Protein AF-A0AAQ2Q9K2-F1 (afdb_monomer_lite)

Organism: Moraxella bovis (NCBI:txid476)

Secondary structure (DSSP, 8-state):
-----------HHHHHHHHHHS-TTTHHHHHHHHHHHHHHHHHHHHHHHHHHHHHH-S---TT--HHHHHHHHHHTT--

pLDDT: mean 79.23, std 15.85, range [41.34, 96.94]

Structure (mmCIF, N/CA/C/O backbone):
data_AF-A0AAQ2Q9K2-F1
#
_entry.id   AF-A0AAQ2Q9K2-F1
#
loop_
_atom_site.group_PDB
_atom_site.id
_atom_site.type_symbol
_atom_site.label_atom_id
_atom_site.label_alt_id
_atom_site.label_comp_id
_atom_site.label_asym_id
_atom_site.label_entity_id
_atom_site.label_seq_id
_atom_site.pdbx_PDB_ins_code
_atom_site.Cartn_x
_atom_site.Cartn_y
_atom_site.Cartn_z
_atom_site.occupancy
_atom_site.B_iso_or_equiv
_atom_site.auth_seq_id
_atom_site.auth_comp_id
_atom_site.auth_asym_id
_atom_site.auth_atom_id
_atom_site.pdbx_PDB_model_num
ATOM 1 N N . MET A 1 1 ? -5.597 18.028 -5.407 1.00 52.72 1 MET A N 1
ATOM 2 C CA . MET A 1 1 ? -5.630 16.652 -5.955 1.00 52.72 1 MET A CA 1
ATOM 3 C C . MET A 1 1 ? -7.054 16.148 -5.822 1.00 52.72 1 MET A C 1
ATOM 5 O O . MET A 1 1 ? -7.646 1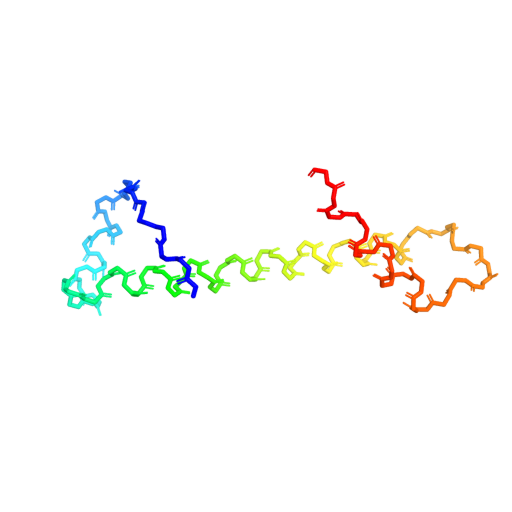6.402 -4.783 1.00 52.72 1 MET A O 1
ATOM 9 N N . ALA A 1 2 ? -7.627 15.528 -6.855 1.00 73.00 2 ALA A N 1
ATOM 10 C CA . ALA A 1 2 ? -8.956 14.928 -6.744 1.00 73.00 2 ALA A CA 1
ATOM 11 C C . ALA A 1 2 ? -8.846 13.602 -5.977 1.00 73.00 2 ALA A C 1
ATOM 13 O O . ALA A 1 2 ? -8.011 12.767 -6.329 1.00 73.00 2 ALA A O 1
ATOM 14 N N . VAL A 1 3 ? -9.650 13.434 -4.927 1.00 73.25 3 VAL A N 1
ATOM 15 C CA . VAL A 1 3 ? -9.795 12.156 -4.219 1.00 73.25 3 VAL A CA 1
ATOM 16 C C . VAL A 1 3 ? -10.777 11.305 -5.018 1.00 73.25 3 VAL A C 1
ATOM 18 O O . VAL A 1 3 ? -11.849 11.780 -5.383 1.00 73.25 3 VAL A O 1
ATOM 21 N N . VAL A 1 4 ? -10.386 10.072 -5.341 1.00 84.06 4 VAL A N 1
ATOM 22 C CA . VAL A 1 4 ? -11.247 9.109 -6.036 1.00 84.06 4 VAL A CA 1
ATOM 23 C C . VAL A 1 4 ? -11.555 7.986 -5.064 1.00 84.06 4 VAL A C 1
ATOM 25 O O . VAL A 1 4 ? -10.675 7.188 -4.744 1.00 84.06 4 VAL A O 1
ATOM 28 N N . GLU A 1 5 ? -12.800 7.928 -4.607 1.00 84.75 5 GLU A N 1
ATOM 29 C CA . GLU A 1 5 ? -13.271 6.855 -3.738 1.00 84.75 5 GLU A CA 1
ATOM 30 C C . GLU A 1 5 ? -13.419 5.556 -4.529 1.00 84.75 5 GLU A C 1
ATOM 32 O O . GLU A 1 5 ? -13.911 5.536 -5.662 1.00 84.75 5 GLU A O 1
ATOM 37 N N . ARG A 1 6 ? -12.960 4.454 -3.935 1.00 84.06 6 ARG A N 1
ATOM 38 C CA . ARG A 1 6 ? -13.101 3.116 -4.503 1.00 84.06 6 ARG A CA 1
ATOM 39 C C . ARG A 1 6 ? -13.529 2.142 -3.426 1.00 84.06 6 ARG A C 1
ATOM 41 O O . ARG A 1 6 ? -12.909 2.072 -2.371 1.00 84.06 6 ARG A O 1
ATOM 48 N N . THR A 1 7 ? -14.540 1.347 -3.741 1.00 88.31 7 THR A N 1
ATOM 49 C CA . THR A 1 7 ? -14.959 0.217 -2.915 1.00 88.31 7 THR A CA 1
ATOM 50 C C . THR A 1 7 ? -14.175 -1.022 -3.327 1.00 88.31 7 THR A C 1
ATOM 52 O O . THR A 1 7 ? -14.077 -1.337 -4.514 1.00 88.31 7 THR A O 1
ATOM 55 N N . PHE A 1 8 ? -13.621 -1.733 -2.352 1.00 87.56 8 PHE A N 1
ATOM 56 C CA . PHE A 1 8 ? -12.923 -2.996 -2.556 1.00 87.56 8 PHE A CA 1
ATOM 57 C C . PHE A 1 8 ? -13.330 -3.992 -1.471 1.00 87.56 8 PHE A C 1
ATOM 59 O O . PHE A 1 8 ? -13.835 -3.614 -0.417 1.00 87.56 8 PHE A O 1
ATOM 66 N N . VAL A 1 9 ? -13.126 -5.272 -1.762 1.00 91.69 9 VAL A N 1
ATOM 67 C CA . VAL A 1 9 ? -13.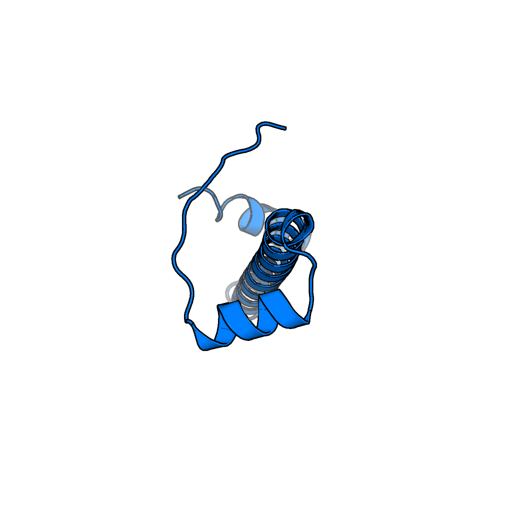381 -6.373 -0.832 1.00 91.69 9 VAL A CA 1
ATOM 68 C C . VAL A 1 9 ? -12.031 -6.933 -0.406 1.00 91.69 9 VAL A C 1
ATOM 70 O O . VAL A 1 9 ? -11.168 -7.165 -1.255 1.00 91.69 9 VAL A O 1
ATOM 73 N N . ILE A 1 10 ? -11.850 -7.132 0.896 1.00 91.81 10 ILE A N 1
ATOM 74 C CA . ILE A 1 10 ? -10.673 -7.779 1.481 1.00 91.81 10 ILE A CA 1
ATOM 75 C C . ILE A 1 10 ? -11.077 -9.074 2.173 1.00 91.81 10 ILE A C 1
ATOM 77 O O . ILE A 1 10 ? -12.248 -9.292 2.479 1.00 91.81 10 ILE A O 1
ATOM 81 N N . ASP A 1 11 ? -10.089 -9.931 2.404 1.00 96.69 11 ASP A N 1
ATOM 82 C CA . ASP A 1 11 ? -10.271 -11.149 3.183 1.00 96.69 11 ASP A CA 1
ATOM 83 C C . ASP A 1 11 ? -10.650 -10.824 4.638 1.00 96.69 11 ASP A C 1
ATOM 85 O O . ASP A 1 11 ? -10.146 -9.858 5.217 1.00 96.69 11 ASP A O 1
ATOM 89 N N . GLU A 1 12 ? -11.510 -11.647 5.240 1.00 95.00 12 GLU A N 1
ATOM 90 C CA . GLU A 1 12 ? -11.973 -11.461 6.621 1.00 95.00 12 GLU A CA 1
ATOM 91 C C . GLU A 1 12 ? -10.809 -11.448 7.623 1.00 95.00 12 GLU A C 1
ATOM 93 O O . GLU A 1 12 ? -10.818 -10.673 8.579 1.00 95.00 12 GLU A O 1
ATOM 98 N N . SER A 1 13 ? -9.780 -12.271 7.403 1.00 96.94 13 SER A N 1
ATOM 99 C CA . SER A 1 13 ? -8.600 -12.295 8.273 1.00 96.94 13 SER A CA 1
ATOM 100 C C . SER A 1 13 ? -7.830 -10.973 8.239 1.00 96.94 13 SER A C 1
ATOM 102 O O . SER A 1 13 ? -7.337 -10.524 9.272 1.00 96.94 13 SER A O 1
ATOM 104 N N . ILE A 1 14 ? -7.777 -10.320 7.075 1.00 93.81 14 ILE A N 1
ATOM 105 C CA . ILE A 1 14 ? -7.128 -9.018 6.896 1.00 93.81 14 ILE A CA 1
ATOM 106 C C . ILE A 1 14 ? -7.984 -7.919 7.523 1.00 93.81 14 ILE A C 1
ATOM 108 O O . ILE A 1 14 ? -7.439 -7.041 8.182 1.00 93.81 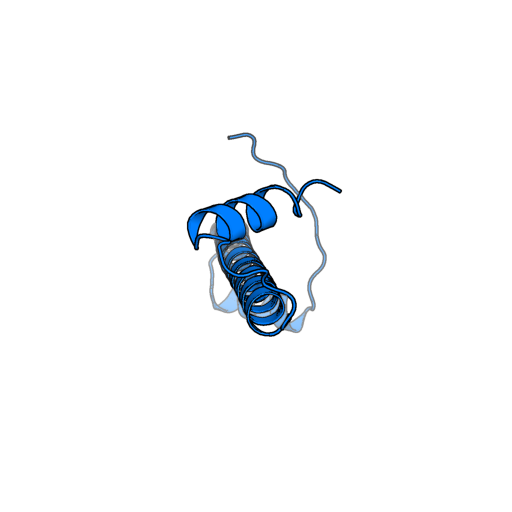14 ILE A O 1
ATOM 112 N N . ALA A 1 15 ? -9.310 -7.983 7.360 1.00 93.06 15 ALA A N 1
ATOM 113 C CA . ALA A 1 15 ? -10.228 -7.037 7.992 1.00 93.06 15 ALA A CA 1
ATOM 114 C C . ALA A 1 15 ? -10.076 -7.048 9.520 1.00 93.06 15 ALA A C 1
ATOM 116 O O . ALA A 1 15 ? -9.866 -5.998 10.115 1.00 93.06 15 ALA A O 1
ATOM 117 N N . LYS A 1 16 ? -10.047 -8.236 10.140 1.00 95.31 16 LYS A N 1
ATOM 118 C CA . LYS A 1 16 ? -9.834 -8.369 11.592 1.00 95.31 16 LYS A CA 1
ATOM 119 C C . LYS A 1 16 ? -8.497 -7.790 12.045 1.00 95.31 16 LYS A C 1
ATOM 121 O O . LYS A 1 16 ? -8.444 -7.087 13.045 1.00 95.31 16 LYS A O 1
ATOM 126 N N . GLN A 1 17 ? -7.424 -8.045 11.300 1.00 94.06 17 GLN A N 1
ATOM 127 C CA . GLN A 1 17 ? -6.119 -7.456 11.614 1.00 94.06 17 GLN A CA 1
ATOM 128 C C . GLN A 1 17 ? -6.128 -5.933 11.465 1.00 94.06 17 GLN A C 1
ATOM 130 O O . GLN A 1 17 ? -5.498 -5.238 12.254 1.00 94.06 17 GLN A O 1
ATOM 135 N N . LEU A 1 18 ? -6.837 -5.401 10.468 1.00 92.62 18 LEU A N 1
ATOM 136 C CA . LEU A 1 18 ? -6.976 -3.961 10.282 1.0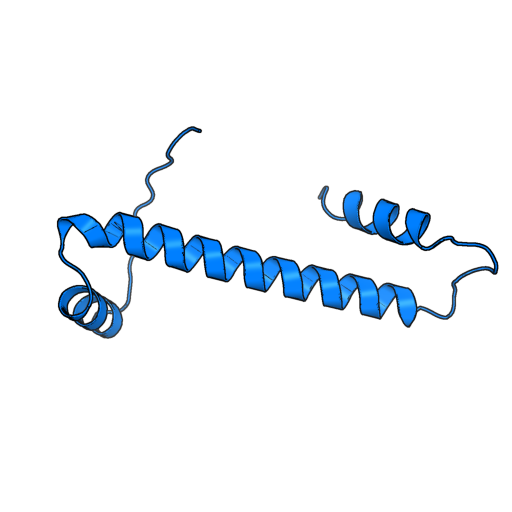0 92.62 18 LEU A CA 1
ATOM 137 C C . LEU A 1 18 ? -7.747 -3.322 11.446 1.00 92.62 18 LEU A C 1
ATOM 139 O O . LEU A 1 18 ? -7.306 -2.295 11.957 1.00 92.62 18 LEU A O 1
ATOM 143 N N . ASP A 1 19 ? -8.827 -3.965 11.898 1.00 93.31 19 ASP A N 1
ATOM 144 C CA . ASP A 1 19 ? -9.620 -3.546 13.061 1.00 93.31 19 ASP A CA 1
ATOM 145 C C . ASP A 1 19 ? -8.799 -3.557 14.364 1.00 93.31 19 ASP A C 1
ATOM 147 O O . ASP A 1 19 ? -9.008 -2.719 15.239 1.00 93.31 19 ASP A O 1
ATOM 151 N N . GLU A 1 20 ? -7.853 -4.490 14.506 1.00 94.25 20 GLU A N 1
ATOM 152 C CA . GLU A 1 20 ? -6.953 -4.570 15.666 1.00 94.25 20 GLU A CA 1
ATOM 153 C C . GLU A 1 20 ? -5.840 -3.510 15.645 1.00 94.25 20 GLU A C 1
ATOM 155 O O . GLU A 1 20 ? -5.351 -3.104 16.701 1.00 94.25 20 GLU A O 1
ATOM 160 N N . LEU A 1 21 ? -5.409 -3.081 14.456 1.00 91.88 21 LEU A N 1
ATOM 161 C CA . LEU A 1 21 ? -4.254 -2.196 14.280 1.00 91.88 21 LEU A CA 1
ATOM 162 C C . LEU A 1 21 ? -4.621 -0.711 14.221 1.00 91.88 21 LEU A C 1
ATOM 164 O O . LEU A 1 21 ? -3.780 0.125 14.555 1.00 91.88 21 LEU A O 1
ATOM 168 N N . VAL A 1 22 ? -5.822 -0.377 13.746 1.00 91.06 22 VAL A N 1
ATOM 169 C CA . VAL A 1 22 ? -6.205 0.995 13.388 1.00 91.06 22 VAL A CA 1
ATOM 170 C C . VAL A 1 22 ? -7.662 1.255 13.764 1.00 91.06 22 VAL A C 1
ATOM 172 O O . VAL A 1 22 ? -8.530 0.402 13.571 1.00 91.06 22 VAL A O 1
ATOM 175 N N . LEU A 1 23 ? -7.947 2.457 14.271 1.00 90.25 23 LEU A N 1
ATOM 176 C CA . LEU A 1 23 ? -9.314 2.891 14.551 1.00 90.25 23 LEU A CA 1
ATOM 177 C C . LEU A 1 23 ? -10.139 2.966 13.260 1.00 90.25 23 LEU A C 1
ATOM 179 O O . LEU A 1 23 ? -9.623 3.293 12.193 1.00 90.25 23 LEU A O 1
ATOM 183 N N . PHE A 1 24 ? -11.437 2.674 13.358 1.00 85.19 24 PHE A N 1
ATOM 184 C CA . PHE A 1 24 ? -12.335 2.563 12.204 1.00 85.19 24 PHE A CA 1
ATOM 185 C C . PHE A 1 24 ? -12.322 3.798 11.281 1.00 85.19 24 PHE A C 1
ATOM 187 O O . PHE A 1 24 ? -12.344 3.660 10.059 1.00 85.19 24 PHE A O 1
ATOM 194 N N . ASP A 1 25 ? -12.257 5.002 11.848 1.00 89.38 25 ASP A N 1
ATOM 195 C CA . ASP A 1 25 ? -12.228 6.273 11.118 1.00 89.38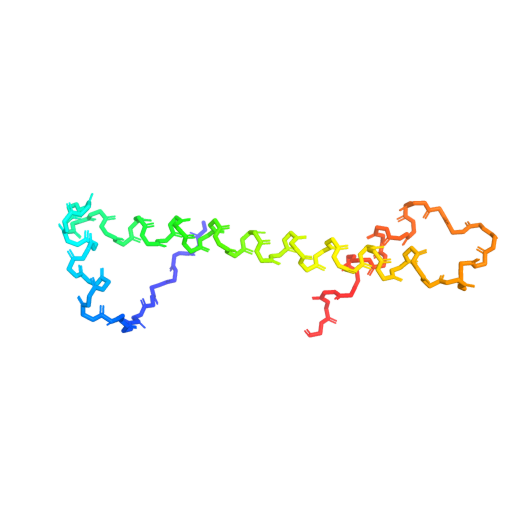 25 ASP A CA 1
ATOM 196 C C . ASP A 1 25 ? -10.896 6.551 10.401 1.00 89.38 25 ASP A C 1
ATOM 198 O O . ASP A 1 25 ? -10.869 7.304 9.428 1.00 89.38 25 ASP A O 1
ATOM 202 N N . GLU A 1 26 ? -9.816 5.880 10.802 1.00 90.56 26 GLU A N 1
ATOM 203 C CA . GLU A 1 26 ? -8.472 6.025 10.230 1.00 90.56 26 GLU A CA 1
ATOM 204 C C . GLU A 1 26 ? -8.126 4.913 9.220 1.00 90.56 26 GLU A C 1
ATOM 206 O O . GLU A 1 26 ? -7.152 5.019 8.470 1.00 90.56 26 GLU A O 1
ATOM 211 N N . GLN A 1 27 ? -8.936 3.850 9.133 1.00 90.88 27 GLN A N 1
ATOM 212 C CA . GLN A 1 27 ? -8.654 2.695 8.268 1.00 90.88 27 GLN A CA 1
ATOM 213 C C . GLN A 1 27 ? -8.489 3.076 6.794 1.00 90.88 27 GLN A C 1
ATOM 215 O O . GLN A 1 27 ? -7.600 2.564 6.111 1.00 90.88 27 GLN A O 1
ATOM 220 N N . SER A 1 28 ? -9.325 3.986 6.288 1.00 89.50 28 SER A N 1
ATOM 221 C CA . SER A 1 28 ? -9.269 4.409 4.882 1.00 89.50 28 SER A CA 1
ATOM 222 C C . SER A 1 28 ? -7.972 5.150 4.551 1.00 89.50 28 SER A C 1
ATOM 224 O O . SER A 1 28 ? -7.387 4.935 3.483 1.00 89.50 28 SER A O 1
ATOM 226 N N . GLU A 1 29 ? -7.502 6.000 5.465 1.00 91.00 29 GLU A N 1
ATOM 227 C CA . GLU A 1 29 ? -6.231 6.710 5.326 1.00 91.00 29 GLU A CA 1
ATOM 228 C C . GLU A 1 29 ? -5.063 5.726 5.395 1.00 91.00 29 GLU A C 1
ATOM 230 O O . GLU A 1 29 ? -4.229 5.688 4.487 1.00 91.00 29 GLU A O 1
ATOM 235 N N . PHE A 1 30 ? -5.072 4.838 6.391 1.00 92.56 30 PHE A N 1
ATOM 236 C CA . PHE A 1 30 ? -4.049 3.813 6.555 1.00 92.56 30 PHE A CA 1
ATOM 237 C C . PHE A 1 30 ? -3.919 2.910 5.320 1.00 92.56 30 PHE A C 1
ATOM 239 O O . PHE A 1 30 ? -2.821 2.728 4.784 1.00 92.56 30 PHE A O 1
ATOM 246 N N . VAL A 1 31 ? -5.036 2.378 4.812 1.00 92.06 31 VAL A N 1
ATOM 247 C CA . VAL A 1 31 ? -5.035 1.538 3.605 1.00 92.06 31 VAL A CA 1
ATOM 248 C C . VAL A 1 31 ? -4.517 2.323 2.400 1.00 92.06 31 VAL A C 1
ATOM 250 O O . VAL A 1 31 ? -3.719 1.796 1.621 1.00 92.06 31 VAL A O 1
ATOM 253 N N . SER A 1 32 ? -4.908 3.592 2.259 1.00 91.06 32 SER A N 1
ATOM 254 C CA . SER A 1 32 ? -4.428 4.452 1.173 1.00 91.06 32 SER A CA 1
ATOM 255 C C . SER A 1 32 ? -2.912 4.653 1.225 1.00 91.06 32 SER A C 1
ATOM 257 O O . SER A 1 32 ? -2.240 4.535 0.196 1.00 91.06 32 SER A O 1
ATOM 259 N N . GLU A 1 33 ? -2.345 4.891 2.409 1.00 92.75 33 GLU A N 1
ATOM 260 C CA . GLU A 1 33 ? -0.898 5.022 2.580 1.00 92.75 33 GLU A CA 1
ATOM 261 C C . GLU A 1 33 ? -0.143 3.731 2.259 1.00 92.75 33 GLU A C 1
ATOM 263 O O . GLU A 1 33 ? 0.884 3.758 1.569 1.00 92.75 33 GLU A O 1
ATOM 268 N N . VAL A 1 34 ? -0.630 2.594 2.761 1.00 93.56 34 VAL A N 1
ATOM 269 C CA . VAL A 1 34 ? -0.003 1.287 2.533 1.00 93.56 34 VAL A CA 1
ATOM 270 C C . VAL A 1 34 ? -0.025 0.948 1.044 1.00 93.56 34 VAL A C 1
ATOM 272 O O . VAL A 1 34 ? 1.008 0.570 0.482 1.00 93.56 34 VAL A O 1
ATOM 275 N N . LEU A 1 35 ? -1.158 1.165 0.370 1.00 92.38 35 LEU A N 1
ATOM 276 C CA . LEU A 1 35 ? -1.271 0.971 -1.075 1.00 92.38 35 LEU A CA 1
ATOM 277 C C . LEU A 1 35 ? -0.327 1.896 -1.850 1.00 92.38 35 LEU A C 1
ATOM 279 O O . LEU A 1 35 ? 0.342 1.438 -2.779 1.00 92.38 35 LEU A O 1
ATOM 283 N N . ALA A 1 36 ? -0.209 3.170 -1.463 1.00 92.19 36 ALA A N 1
ATOM 284 C CA . ALA A 1 36 ? 0.718 4.103 -2.101 1.00 92.19 36 ALA A CA 1
ATOM 285 C C . ALA A 1 36 ? 2.180 3.642 -1.966 1.00 92.19 36 ALA A C 1
ATOM 287 O O . ALA A 1 36 ? 2.920 3.623 -2.957 1.00 92.19 36 ALA A O 1
ATOM 288 N N . LYS A 1 37 ? 2.586 3.202 -0.766 1.00 94.88 37 LYS A N 1
ATOM 289 C CA . LYS A 1 37 ? 3.926 2.645 -0.507 1.00 94.88 37 LYS A CA 1
ATOM 290 C C . LYS A 1 37 ? 4.177 1.396 -1.355 1.00 94.88 37 LYS A C 1
ATOM 292 O O . LYS A 1 37 ? 5.231 1.297 -1.987 1.00 94.88 37 LYS A O 1
ATOM 297 N N . GLN A 1 38 ? 3.205 0.489 -1.439 1.00 93.75 38 GLN A N 1
ATOM 298 C CA . GLN A 1 38 ? 3.338 -0.741 -2.218 1.00 93.75 38 GLN A CA 1
ATOM 299 C C . GLN A 1 38 ? 3.436 -0.465 -3.724 1.00 93.75 38 GLN A C 1
ATOM 301 O O . GLN A 1 38 ? 4.300 -1.020 -4.404 1.00 93.75 38 GLN A O 1
ATOM 306 N N . ILE A 1 39 ? 2.611 0.442 -4.257 1.00 92.94 39 ILE A N 1
ATOM 307 C CA . ILE A 1 39 ? 2.676 0.859 -5.666 1.00 92.94 39 ILE A CA 1
ATOM 308 C C . ILE A 1 39 ? 4.038 1.485 -5.980 1.00 92.94 39 ILE A C 1
ATOM 310 O O . ILE A 1 39 ? 4.639 1.173 -7.011 1.00 92.94 39 ILE A O 1
ATOM 314 N N . TYR A 1 40 ? 4.554 2.338 -5.091 1.00 94.50 40 TYR A N 1
ATOM 315 C CA . TYR A 1 40 ? 5.881 2.923 -5.250 1.00 94.50 40 TYR A CA 1
ATOM 316 C C . TYR A 1 40 ? 6.978 1.850 -5.311 1.00 94.50 40 TYR A C 1
ATOM 318 O O . TYR A 1 40 ? 7.826 1.896 -6.205 1.00 94.50 40 TYR A O 1
ATOM 326 N N . GLN A 1 41 ? 6.940 0.853 -4.420 1.00 94.69 41 GLN A N 1
ATOM 327 C CA . GLN A 1 41 ? 7.894 -0.261 -4.427 1.00 94.69 41 GLN A CA 1
ATOM 328 C C . GLN A 1 41 ? 7.814 -1.081 -5.719 1.00 94.69 41 GLN A C 1
ATOM 330 O O . GLN A 1 41 ? 8.838 -1.279 -6.375 1.00 94.69 41 GLN A O 1
ATOM 335 N N . ILE A 1 42 ? 6.607 -1.463 -6.150 1.00 92.19 42 ILE A N 1
ATOM 336 C CA . ILE A 1 42 ? 6.388 -2.187 -7.411 1.00 92.19 42 ILE A CA 1
ATOM 337 C C . ILE A 1 42 ? 6.962 -1.398 -8.596 1.00 92.19 42 ILE A C 1
ATOM 339 O O . ILE A 1 42 ? 7.631 -1.959 -9.467 1.00 92.19 42 ILE A O 1
ATOM 343 N N . ASN A 1 43 ? 6.726 -0.086 -8.643 1.00 89.06 43 ASN A N 1
ATOM 344 C CA . ASN A 1 43 ? 7.233 0.766 -9.716 1.00 89.06 43 ASN A CA 1
ATOM 345 C C . ASN A 1 43 ? 8.760 0.893 -9.679 1.00 89.06 43 ASN A C 1
ATOM 347 O O . ASN A 1 43 ? 9.400 0.826 -10.732 1.00 89.06 43 ASN A O 1
ATOM 351 N N . LYS A 1 44 ? 9.357 1.013 -8.488 1.00 91.81 44 LYS A N 1
ATOM 352 C CA . LYS A 1 44 ? 10.814 1.008 -8.306 1.00 91.81 44 LYS A CA 1
ATOM 353 C C . LYS A 1 44 ? 11.430 -0.295 -8.816 1.00 91.81 44 LYS A C 1
ATOM 355 O O . LYS A 1 44 ? 12.402 -0.253 -9.565 1.00 91.81 44 LYS A O 1
ATOM 360 N N . GLU A 1 45 ? 10.861 -1.444 -8.469 1.00 92.62 45 GLU A N 1
ATOM 361 C CA . GLU A 1 45 ? 11.349 -2.745 -8.939 1.00 92.62 45 GLU A CA 1
ATOM 362 C C . GLU A 1 45 ? 11.231 -2.901 -10.456 1.00 92.62 45 GLU A C 1
ATOM 364 O O . GLU A 1 45 ? 12.179 -3.341 -11.111 1.00 92.62 45 GLU A O 1
ATOM 369 N N . LYS A 1 46 ? 10.095 -2.496 -11.040 1.00 88.12 46 LYS A N 1
ATOM 370 C CA . LYS A 1 46 ? 9.910 -2.477 -12.499 1.00 88.12 46 LYS A CA 1
ATOM 371 C C . LYS A 1 46 ? 10.966 -1.608 -13.181 1.00 88.12 46 LYS A C 1
ATOM 373 O O . LYS A 1 46 ? 11.527 -2.020 -14.195 1.00 88.12 46 LYS A O 1
ATOM 378 N N . LEU A 1 47 ? 11.260 -0.433 -12.623 1.00 84.81 47 LEU A N 1
ATOM 379 C CA . LEU A 1 47 ? 12.286 0.467 -13.146 1.00 84.81 47 LEU A CA 1
ATOM 380 C C . LEU A 1 47 ? 13.680 -0.167 -13.082 1.00 84.81 47 LEU A C 1
ATOM 382 O O . LEU A 1 47 ? 14.391 -0.173 -14.085 1.00 84.81 47 LEU A O 1
ATOM 386 N N . LEU A 1 48 ? 14.049 -0.751 -11.940 1.00 87.00 48 LEU A N 1
ATOM 387 C CA . LEU A 1 48 ? 15.338 -1.424 -11.765 1.00 87.00 48 LEU A CA 1
ATOM 388 C C . LEU A 1 48 ? 15.509 -2.595 -12.742 1.00 87.00 48 LEU A C 1
ATOM 390 O O . LEU A 1 48 ? 16.561 -2.712 -13.368 1.00 87.00 48 LEU A O 1
ATOM 394 N N . LYS A 1 49 ? 14.464 -3.408 -12.953 1.00 86.00 49 LYS A N 1
ATOM 395 C CA . LYS A 1 49 ? 14.476 -4.490 -13.954 1.00 86.00 49 LYS A CA 1
ATOM 396 C C . LYS A 1 49 ? 14.667 -3.962 -15.377 1.00 86.00 49 LYS A C 1
ATOM 398 O O . LYS A 1 49 ? 15.474 -4.516 -16.124 1.00 86.00 49 LYS A O 1
ATOM 403 N N . LYS A 1 50 ? 13.981 -2.873 -15.754 1.00 81.88 50 LYS A N 1
ATOM 404 C CA . LYS A 1 50 ? 14.186 -2.224 -17.062 1.00 81.88 50 LYS A CA 1
ATOM 405 C C . LYS A 1 50 ? 15.630 -1.731 -17.213 1.00 81.88 50 LYS A C 1
ATOM 407 O O . LYS A 1 50 ? 16.253 -2.006 -18.231 1.00 81.88 50 LYS A O 1
ATOM 412 N N . MET A 1 51 ? 16.190 -1.078 -16.192 1.00 76.69 51 MET A N 1
ATOM 413 C CA . MET A 1 51 ? 17.587 -0.622 -16.204 1.00 76.69 51 MET A CA 1
ATOM 414 C C . MET A 1 51 ? 18.582 -1.776 -16.345 1.00 76.69 51 MET A C 1
ATOM 416 O O . MET A 1 51 ? 19.535 -1.671 -17.111 1.00 76.69 51 MET A O 1
ATOM 420 N N . GLN A 1 52 ? 18.369 -2.878 -15.626 1.00 80.31 52 GLN A N 1
ATOM 421 C CA . GLN A 1 52 ? 19.219 -4.060 -15.734 1.00 80.31 52 GLN A CA 1
ATOM 422 C C . GLN A 1 52 ? 19.154 -4.670 -17.137 1.00 80.31 52 GLN A C 1
ATOM 424 O O . GLN A 1 52 ? 20.193 -4.979 -17.709 1.00 80.31 52 GLN A O 1
ATOM 429 N N . THR A 1 53 ? 17.955 -4.778 -17.711 1.00 77.19 53 THR A N 1
ATOM 430 C CA . THR A 1 53 ? 17.757 -5.294 -19.075 1.00 77.19 53 THR A CA 1
ATOM 431 C C . THR A 1 53 ? 18.475 -4.422 -20.108 1.00 77.19 53 THR A C 1
ATOM 433 O O . THR A 1 53 ? 19.139 -4.945 -20.996 1.00 77.19 53 THR A O 1
ATOM 436 N N . LEU A 1 54 ? 18.411 -3.093 -19.964 1.00 72.81 54 LEU A N 1
ATOM 437 C CA . LEU A 1 54 ? 19.132 -2.159 -20.836 1.00 72.81 54 LEU A CA 1
ATOM 438 C C . LEU A 1 54 ? 20.656 -2.294 -20.707 1.00 72.81 54 LEU A C 1
ATOM 440 O O . LEU A 1 54 ? 21.354 -2.211 -21.709 1.00 72.81 54 LEU A O 1
ATOM 444 N N . ARG A 1 55 ? 21.172 -2.542 -19.495 1.00 66.94 55 ARG A N 1
ATOM 445 C CA . ARG A 1 55 ? 22.609 -2.771 -19.258 1.00 66.94 55 ARG A CA 1
ATOM 446 C C . ARG A 1 55 ? 23.108 -4.117 -19.784 1.00 66.94 55 ARG A C 1
ATOM 448 O O . ARG A 1 55 ? 24.270 -4.213 -20.142 1.00 66.94 55 ARG A O 1
ATOM 455 N N . GLN A 1 56 ? 22.259 -5.145 -19.773 1.00 64.94 56 GLN A N 1
ATOM 456 C CA . GLN A 1 56 ? 22.580 -6.498 -20.250 1.00 64.94 56 GLN A CA 1
ATOM 457 C C . GLN A 1 56 ? 22.329 -6.682 -21.751 1.00 64.94 56 GLN A C 1
ATOM 459 O O . GLN A 1 56 ? 22.738 -7.682 -22.332 1.00 64.94 56 GLN A O 1
ATOM 464 N N . SER A 1 57 ? 21.641 -5.738 -22.394 1.00 56.69 57 SER A N 1
ATOM 465 C CA . SER A 1 57 ? 21.561 -5.680 -23.845 1.00 56.69 57 SER A CA 1
ATOM 466 C C . SER A 1 57 ? 22.928 -5.254 -24.384 1.00 56.69 57 SER A C 1
ATOM 468 O O . SER A 1 57 ? 23.163 -4.067 -24.593 1.00 56.69 57 SER A O 1
ATOM 470 N N . ASP A 1 58 ? 23.796 -6.230 -24.670 1.00 49.62 58 ASP A N 1
ATOM 471 C CA . ASP A 1 58 ? 25.101 -6.130 -25.363 1.00 49.62 58 ASP A CA 1
ATOM 472 C C . ASP A 1 58 ? 25.012 -5.576 -26.811 1.00 49.62 58 ASP A C 1
ATOM 474 O O . ASP A 1 58 ? 25.836 -5.846 -27.681 1.00 49.62 58 ASP A O 1
ATOM 478 N N . LY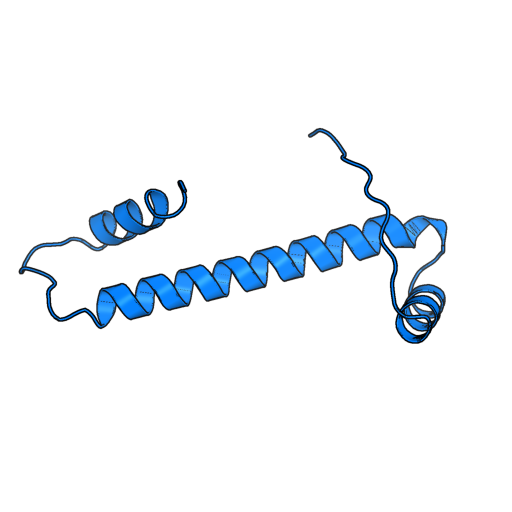S A 1 59 ? 23.986 -4.773 -27.094 1.00 51.88 59 LYS A N 1
ATOM 479 C CA . LYS A 1 59 ? 23.852 -3.901 -28.259 1.00 51.88 59 LYS A CA 1
ATOM 480 C C . LYS A 1 59 ? 23.750 -2.447 -27.812 1.00 51.88 59 LYS A C 1
ATOM 482 O O . LYS A 1 59 ? 22.893 -1.719 -28.302 1.00 51.88 59 LYS A O 1
ATOM 487 N N . VAL A 1 60 ? 24.572 -2.022 -26.856 1.00 53.03 60 VAL A N 1
ATOM 488 C CA . VAL A 1 60 ? 24.853 -0.593 -26.702 1.00 53.03 60 VAL A CA 1
ATOM 489 C C . VAL A 1 60 ? 25.884 -0.271 -27.786 1.00 53.03 60 VAL A C 1
ATOM 491 O O . VAL A 1 60 ? 27.019 -0.726 -27.665 1.00 53.03 60 VAL A O 1
ATOM 494 N N . PRO A 1 61 ? 25.526 0.424 -28.884 1.00 52.62 61 PRO A N 1
ATOM 495 C CA . PRO A 1 61 ? 26.540 0.973 -29.772 1.00 52.62 61 PRO A CA 1
ATOM 496 C C . PRO A 1 61 ? 27.393 1.911 -28.918 1.00 52.62 61 PRO A C 1
ATOM 498 O O . PRO A 1 61 ? 26.827 2.687 -28.140 1.00 52.62 61 PRO A O 1
ATOM 501 N N . ASP A 1 62 ? 28.718 1.822 -29.027 1.00 48.50 62 ASP A N 1
ATOM 502 C CA . ASP A 1 62 ? 29.642 2.747 -28.365 1.00 48.50 62 ASP A CA 1
ATOM 503 C C . ASP A 1 62 ? 29.119 4.189 -28.502 1.00 48.50 62 ASP A C 1
ATOM 505 O O . ASP A 1 62 ? 29.060 4.730 -29.607 1.00 48.50 62 ASP A O 1
ATOM 509 N N . GLY A 1 63 ? 28.675 4.791 -27.390 1.00 55.47 63 GLY A N 1
ATOM 510 C CA . GLY A 1 63 ? 28.246 6.194 -27.358 1.00 55.47 63 GLY A CA 1
ATOM 511 C C . GLY A 1 63 ? 26.888 6.528 -26.732 1.00 55.47 63 GLY A C 1
ATOM 512 O O . GLY A 1 63 ? 26.601 7.715 -26.603 1.00 55.47 63 GLY A O 1
ATOM 513 N N . ILE A 1 64 ? 26.058 5.567 -26.303 1.00 56.94 64 ILE A N 1
ATOM 514 C CA . ILE A 1 64 ? 24.808 5.914 -25.590 1.00 56.94 64 ILE A CA 1
ATOM 515 C C . ILE A 1 64 ? 25.142 6.376 -24.165 1.00 56.94 64 ILE A C 1
ATOM 517 O O . ILE A 1 64 ? 25.584 5.592 -23.322 1.00 56.94 64 ILE A O 1
ATOM 521 N N . SER A 1 65 ? 24.918 7.662 -23.892 1.00 62.88 65 SER A N 1
ATOM 522 C CA . SER A 1 65 ? 25.140 8.263 -22.578 1.00 62.88 65 SER A CA 1
ATOM 523 C C . SER A 1 65 ? 24.126 7.729 -21.563 1.00 62.88 65 SER A C 1
ATOM 525 O O . SER A 1 65 ? 22.984 7.411 -21.899 1.00 62.88 65 SER A O 1
ATOM 527 N N . THR A 1 66 ? 24.488 7.695 -20.279 1.00 62.22 66 THR A N 1
ATOM 528 C CA . THR A 1 66 ? 23.558 7.404 -19.170 1.00 62.22 66 THR A CA 1
ATOM 529 C C . THR A 1 66 ? 22.278 8.254 -19.252 1.00 62.22 66 THR A C 1
ATOM 531 O O . THR A 1 66 ? 21.200 7.796 -18.873 1.00 62.22 66 THR A O 1
ATOM 534 N N . THR A 1 67 ? 22.376 9.469 -19.803 1.00 62.62 67 THR A N 1
ATOM 535 C CA . THR A 1 67 ? 21.243 10.371 -20.063 1.00 62.62 67 THR A CA 1
ATOM 536 C C . THR A 1 67 ? 20.253 9.803 -21.087 1.00 62.62 67 THR A C 1
ATOM 538 O O . THR A 1 67 ? 19.041 9.908 -20.893 1.00 62.62 67 THR A O 1
ATOM 541 N N . ASP A 1 68 ? 20.743 9.138 -22.131 1.00 63.69 68 ASP A N 1
ATOM 542 C CA . ASP A 1 68 ? 19.915 8.555 -23.190 1.00 63.69 68 ASP A CA 1
ATOM 543 C C . ASP A 1 68 ? 19.158 7.314 -22.691 1.00 63.69 68 ASP A C 1
ATOM 545 O O . ASP A 1 68 ? 17.991 7.109 -23.031 1.00 63.69 68 ASP A O 1
ATOM 549 N N . MET A 1 69 ? 19.764 6.528 -21.791 1.00 64.75 69 MET A N 1
ATOM 550 C CA . MET A 1 69 ? 19.072 5.414 -21.125 1.00 64.75 69 MET A CA 1
ATOM 551 C C . MET A 1 69 ? 17.911 5.908 -20.246 1.00 64.75 69 MET A C 1
ATOM 553 O O . MET A 1 69 ? 16.831 5.314 -20.238 1.00 64.75 69 MET A O 1
ATOM 557 N N . ILE A 1 70 ? 18.103 7.017 -19.521 1.00 70.56 70 ILE A N 1
ATOM 558 C CA . ILE A 1 70 ? 17.042 7.644 -18.714 1.00 70.56 70 ILE A CA 1
ATOM 559 C C . ILE A 1 70 ? 15.911 8.157 -19.619 1.00 70.56 70 ILE A C 1
ATOM 561 O O . ILE A 1 70 ? 14.733 8.020 -19.275 1.00 70.56 70 ILE A O 1
ATOM 565 N N . TYR A 1 71 ? 16.250 8.702 -20.789 1.00 68.38 71 TYR A N 1
ATOM 566 C CA . TYR A 1 71 ? 15.273 9.177 -21.766 1.00 68.38 71 TYR A CA 1
ATOM 567 C C . TYR A 1 71 ? 14.389 8.038 -22.304 1.00 68.38 71 TYR A C 1
ATOM 569 O O . TYR A 1 71 ? 13.163 8.166 -22.320 1.00 68.38 71 TYR A O 1
ATOM 577 N N . GLN A 1 72 ? 14.973 6.881 -22.632 1.00 67.62 72 GLN A N 1
ATOM 578 C CA . GLN A 1 72 ? 14.221 5.698 -23.078 1.00 67.62 72 GLN A CA 1
ATOM 579 C C . GLN A 1 72 ? 13.264 5.152 -22.004 1.00 67.62 72 GLN A C 1
ATOM 581 O O . GLN A 1 72 ? 12.134 4.765 -22.311 1.00 67.62 72 GLN A O 1
ATOM 586 N N . LEU A 1 73 ? 13.665 5.170 -20.729 1.00 69.06 73 LEU A N 1
ATOM 587 C CA . LEU A 1 73 ? 12.805 4.738 -19.618 1.00 69.06 73 LEU A CA 1
ATOM 588 C C . LEU A 1 73 ? 11.575 5.633 -19.443 1.00 69.06 73 LEU A C 1
ATOM 590 O O . LEU A 1 73 ? 10.509 5.136 -19.075 1.00 69.06 73 LEU A O 1
ATOM 594 N N . ARG A 1 74 ? 11.714 6.934 -19.725 1.00 68.44 74 ARG A N 1
ATOM 595 C CA . ARG A 1 74 ? 10.611 7.900 -19.670 1.00 68.44 74 ARG A CA 1
ATOM 596 C C . ARG A 1 74 ? 9.625 7.715 -20.830 1.00 68.44 74 ARG A C 1
ATOM 598 O O . ARG A 1 74 ? 8.433 7.918 -20.629 1.00 68.44 74 ARG A O 1
ATOM 605 N N . GLN A 1 75 ? 10.094 7.298 -22.008 1.00 65.81 75 GLN A N 1
ATOM 606 C CA . GLN A 1 75 ? 9.232 7.048 -23.171 1.00 65.81 75 GLN A CA 1
ATOM 607 C C . GLN A 1 75 ? 8.519 5.686 -23.121 1.00 65.81 75 GLN A C 1
ATOM 609 O O . GLN A 1 75 ? 7.357 5.587 -23.499 1.00 65.81 75 GLN A O 1
ATOM 614 N N . GLY A 1 76 ? 9.149 4.643 -22.566 1.00 57.16 76 GLY A N 1
ATOM 615 C CA . GLY A 1 76 ? 8.564 3.296 -22.438 1.00 57.16 76 GLY A CA 1
ATOM 616 C C . GLY A 1 76 ? 7.461 3.141 -21.373 1.00 57.16 76 GLY A C 1
ATOM 617 O O . GLY A 1 76 ? 7.261 2.033 -20.865 1.00 57.16 76 GLY A O 1
ATOM 618 N N . GLY A 1 77 ? 6.826 4.243 -20.964 1.00 49.22 77 GLY A N 1
ATOM 619 C CA . GLY A 1 77 ? 5.664 4.307 -20.068 1.00 49.22 77 GLY A CA 1
ATOM 620 C C . GLY A 1 77 ? 4.403 4.885 -20.728 1.00 49.22 77 GLY A C 1
ATOM 621 O O . GLY A 1 77 ? 3.404 5.059 -20.039 1.00 49.22 77 GLY A O 1
ATOM 622 N N . GLN A 1 78 ? 4.449 5.193 -22.030 1.00 44.78 78 GLN A N 1
ATOM 623 C CA . GLN A 1 78 ? 3.291 5.574 -22.843 1.00 44.78 78 GLN A CA 1
ATOM 624 C C . GLN A 1 78 ? 2.877 4.397 -23.740 1.00 44.78 78 GLN A C 1
ATOM 626 O O . GLN A 1 78 ? 3.289 4.324 -24.894 1.00 44.78 78 GLN A O 1
ATOM 631 N N . VAL A 1 79 ? 2.105 3.463 -23.184 1.00 41.34 79 VAL A N 1
ATOM 632 C CA . VAL A 1 79 ? 1.223 2.511 -23.891 1.00 41.34 79 VAL A CA 1
ATOM 633 C C . VAL A 1 79 ? 0.141 2.055 -22.929 1.00 41.34 79 VAL A C 1
ATOM 635 O O . VAL A 1 79 ? 0.499 1.754 -21.766 1.00 41.34 79 VAL A O 1
#

Foldseek 3Di:
DDDDDDDDDDDPVVVVVLVVPDPPVCSVVVVVVVVVVVVVVVVVVVLVVLVVVVVPPPPPDPPCDPVNSVVVSVVVVPD

Radius of gyration: 19.71 Å; chains: 1; bounding box: 45×29×45 Å

Sequence (79 aa):
MAVVERTFVIDESIAKQLDELVLFDEQSEFVSEVLAKQIYQINKEKLLKKMQTLRQSDKVPDGISTTDMIYQLRQGGQV